Protein AF-A0AAD6KUK7-F1 (afdb_monomer_lite)

Structure (mmCIF, N/CA/C/O backbone):
data_AF-A0AAD6KUK7-F1
#
_entry.id   AF-A0AAD6KUK7-F1
#
loop_
_atom_site.group_PDB
_atom_site.id
_atom_site.type_symbol
_atom_site.label_atom_id
_atom_site.label_alt_id
_atom_site.label_comp_id
_atom_site.label_asym_id
_atom_site.label_entity_id
_atom_site.label_seq_id
_atom_site.pdbx_PDB_ins_code
_atom_site.Cartn_x
_atom_site.Cartn_y
_atom_site.Cartn_z
_atom_site.occupancy
_atom_site.B_iso_or_equiv
_atom_site.auth_seq_id
_atom_site.auth_comp_id
_atom_site.auth_asym_id
_atom_site.auth_atom_id
_atom_site.pdbx_PDB_model_num
ATOM 1 N N . MET A 1 1 ? 15.563 -4.026 33.238 1.00 44.69 1 MET A N 1
ATOM 2 C CA . MET A 1 1 ? 14.808 -5.165 32.674 1.00 44.69 1 MET A CA 1
ATOM 3 C C . MET A 1 1 ? 13.997 -4.604 31.511 1.00 44.69 1 MET A C 1
ATOM 5 O O . MET A 1 1 ? 13.075 -3.843 31.761 1.00 44.69 1 MET A O 1
ATOM 9 N N . ALA A 1 2 ? 14.439 -4.808 30.267 1.00 46.44 2 ALA A N 1
ATOM 10 C CA . ALA A 1 2 ? 13.724 -4.313 29.083 1.00 46.44 2 ALA A CA 1
ATOM 11 C C . ALA A 1 2 ? 12.548 -5.260 28.768 1.00 46.44 2 ALA A C 1
ATOM 13 O O . ALA A 1 2 ? 12.704 -6.464 28.990 1.00 46.44 2 ALA A O 1
ATOM 14 N N . PRO A 1 3 ? 11.387 -4.772 28.294 1.00 57.34 3 PRO A N 1
ATOM 15 C CA . PRO A 1 3 ? 10.262 -5.648 28.007 1.00 57.34 3 PRO A CA 1
ATOM 16 C C . PRO A 1 3 ? 10.601 -6.572 26.832 1.00 57.34 3 PRO A C 1
ATOM 18 O O . PRO A 1 3 ? 11.106 -6.138 25.798 1.00 57.34 3 PRO A O 1
ATOM 21 N N . THR A 1 4 ? 10.327 -7.860 27.010 1.00 55.28 4 THR A N 1
ATOM 22 C CA . THR A 1 4 ? 10.413 -8.903 25.986 1.00 55.28 4 THR A CA 1
ATOM 23 C C . THR A 1 4 ? 9.409 -8.633 24.867 1.00 55.28 4 THR A C 1
ATOM 25 O O . THR A 1 4 ? 8.232 -8.425 25.145 1.00 55.28 4 THR A O 1
ATOM 28 N N . HIS A 1 5 ? 9.903 -8.641 23.626 1.00 53.38 5 HIS A N 1
ATOM 29 C CA . HIS A 1 5 ? 9.205 -8.453 22.351 1.00 53.38 5 HIS A CA 1
ATOM 30 C C . HIS A 1 5 ? 7.734 -8.904 22.360 1.00 53.38 5 HIS A C 1
ATOM 32 O O . HIS A 1 5 ? 7.423 -10.073 22.134 1.00 53.38 5 HIS A O 1
ATOM 38 N N . ALA A 1 6 ? 6.820 -7.957 22.582 1.00 49.31 6 ALA A N 1
ATOM 39 C CA . ALA A 1 6 ? 5.422 -8.138 22.234 1.00 49.31 6 ALA A CA 1
ATOM 40 C C . ALA A 1 6 ? 5.333 -8.115 20.705 1.00 49.31 6 ALA A C 1
ATOM 42 O O . ALA A 1 6 ? 5.618 -7.095 20.080 1.00 49.31 6 ALA A O 1
ATOM 43 N N . MET A 1 7 ? 4.967 -9.244 20.103 1.00 44.22 7 MET A N 1
ATOM 44 C CA . MET A 1 7 ? 4.537 -9.291 18.711 1.00 44.22 7 MET A CA 1
ATOM 45 C C . MET A 1 7 ? 3.292 -8.401 18.591 1.00 44.22 7 MET A C 1
ATOM 47 O O . MET A 1 7 ? 2.201 -8.789 19.004 1.00 44.22 7 MET A O 1
ATOM 51 N N . GLN A 1 8 ? 3.473 -7.168 18.119 1.00 52.44 8 GLN A N 1
ATOM 52 C CA . GLN A 1 8 ? 2.371 -6.255 17.836 1.00 52.44 8 GLN A CA 1
ATOM 53 C C . GLN A 1 8 ? 1.584 -6.822 16.655 1.00 52.44 8 GLN A C 1
ATOM 55 O O . GLN A 1 8 ? 2.083 -6.901 15.535 1.00 52.44 8 GLN A O 1
ATOM 60 N N . VAL A 1 9 ? 0.353 -7.260 16.910 1.00 56.41 9 VAL A N 1
ATOM 61 C CA . VAL A 1 9 ? -0.587 -7.620 15.848 1.00 56.41 9 VAL A CA 1
ATOM 62 C C . VAL A 1 9 ? -1.158 -6.308 15.314 1.00 56.41 9 VAL A C 1
ATOM 64 O O . VAL A 1 9 ? -2.065 -5.722 15.907 1.00 56.41 9 VAL A O 1
ATOM 67 N N . TYR A 1 10 ? -0.579 -5.793 14.232 1.00 63.69 10 TYR A N 1
ATOM 68 C CA . TYR A 1 10 ? -1.033 -4.550 13.614 1.00 63.69 10 TYR A CA 1
ATOM 69 C C . TYR A 1 10 ? -2.368 -4.77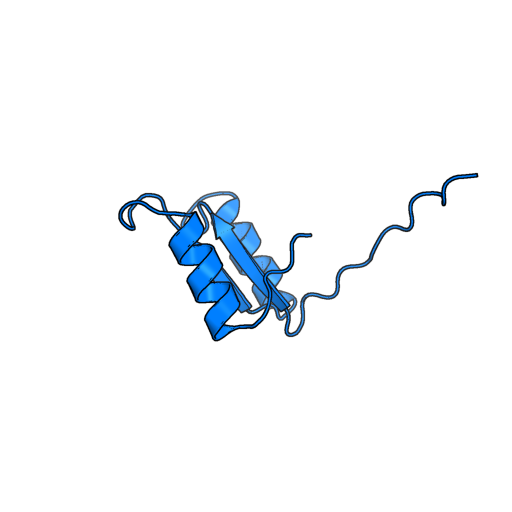9 12.893 1.00 63.69 10 TYR A C 1
ATOM 71 O O . TYR A 1 10 ? -2.469 -5.576 11.966 1.00 63.69 10 TYR A O 1
ATOM 79 N N . PHE A 1 11 ? -3.418 -4.085 13.337 1.00 76.75 11 PHE A N 1
ATOM 80 C CA . PHE A 1 11 ? -4.740 -4.124 12.709 1.00 76.75 11 PHE A CA 1
ATOM 81 C C . PHE A 1 11 ? -4.855 -3.016 11.661 1.00 76.75 11 PHE A C 1
ATOM 83 O O . PHE A 1 11 ? -4.913 -1.844 12.028 1.00 76.75 11 PHE A O 1
ATOM 90 N N . TRP A 1 12 ? -4.886 -3.368 10.377 1.00 81.12 12 TRP A N 1
ATOM 91 C CA . TRP A 1 12 ? -4.816 -2.417 9.260 1.00 81.12 12 TRP A CA 1
ATOM 92 C C . TRP A 1 12 ? -6.080 -1.595 9.010 1.00 81.12 12 TRP A C 1
ATOM 94 O O . TRP A 1 12 ? -5.988 -0.526 8.407 1.00 81.12 12 TRP A O 1
ATOM 104 N N . ARG A 1 13 ? -7.256 -2.033 9.483 1.00 86.69 13 ARG A N 1
ATOM 105 C CA . ARG A 1 13 ? -8.501 -1.286 9.245 1.00 86.69 13 ARG A CA 1
ATOM 106 C C . ARG A 1 13 ? -8.404 0.155 9.738 1.00 86.69 13 ARG A C 1
ATOM 108 O O . ARG A 1 13 ? -8.150 0.395 10.918 1.00 86.69 13 ARG A O 1
ATOM 115 N N . GLY A 1 14 ? -8.677 1.096 8.837 1.00 85.62 14 GLY A N 1
ATOM 116 C CA . GLY A 1 14 ? -8.696 2.530 9.138 1.00 85.62 14 GLY A CA 1
ATOM 117 C C . GLY A 1 14 ? -7.312 3.155 9.339 1.00 85.62 14 GLY A C 1
ATOM 118 O O . GLY A 1 14 ? -7.228 4.292 9.798 1.00 85.62 14 GLY A O 1
ATOM 119 N N . ARG A 1 15 ? -6.234 2.430 9.020 1.00 88.19 15 ARG A N 1
ATOM 120 C CA . ARG A 1 15 ? -4.858 2.942 9.022 1.00 88.19 15 ARG A CA 1
ATOM 121 C C . ARG A 1 15 ? -4.444 3.404 7.634 1.00 88.19 15 ARG A C 1
ATOM 123 O O . ARG A 1 15 ? -4.979 2.915 6.640 1.00 88.19 15 ARG A O 1
ATOM 130 N N . VAL A 1 16 ? -3.468 4.307 7.573 1.00 89.31 16 VAL A N 1
ATOM 131 C CA . VAL A 1 16 ? -2.879 4.759 6.308 1.00 89.31 16 VAL A CA 1
ATOM 132 C C . VAL A 1 16 ? -1.495 4.153 6.134 1.00 89.31 16 VAL A C 1
ATOM 134 O O . VAL A 1 16 ? -0.626 4.334 6.986 1.00 89.31 16 VAL A O 1
ATOM 137 N N . ALA A 1 17 ? -1.298 3.450 5.021 1.00 88.25 17 ALA A N 1
ATOM 138 C CA . ALA A 1 17 ? -0.027 2.853 4.634 1.00 88.25 17 ALA A CA 1
ATOM 139 C C . ALA A 1 17 ? 0.553 3.607 3.429 1.00 88.25 17 ALA A C 1
ATOM 141 O O . ALA A 1 17 ? -0.025 3.578 2.343 1.00 88.25 17 ALA A O 1
ATOM 142 N N . LEU A 1 18 ? 1.698 4.269 3.606 1.00 88.25 18 LEU A N 1
ATOM 143 C CA . LEU A 1 18 ? 2.445 4.890 2.509 1.00 88.25 18 LEU A CA 1
ATOM 144 C C . LEU A 1 18 ? 3.468 3.886 1.962 1.00 88.25 18 LEU A C 1
ATOM 146 O O . LEU A 1 18 ? 4.386 3.487 2.675 1.00 88.25 18 LEU A O 1
ATOM 150 N N . VAL A 1 19 ? 3.322 3.483 0.699 1.00 86.25 19 VAL A N 1
ATOM 151 C CA . VAL A 1 19 ? 4.137 2.433 0.070 1.00 86.25 19 VAL A CA 1
ATOM 152 C C . VAL A 1 19 ? 4.938 3.014 -1.090 1.00 86.25 19 VAL A C 1
ATOM 154 O O . VAL A 1 19 ? 4.385 3.345 -2.139 1.00 86.25 19 VAL A O 1
ATOM 157 N N . THR A 1 20 ? 6.258 3.106 -0.935 1.00 86.25 20 THR A N 1
ATOM 158 C CA . THR A 1 20 ? 7.155 3.479 -2.037 1.00 86.25 20 THR A CA 1
ATOM 159 C C . THR A 1 20 ? 7.377 2.290 -2.982 1.00 86.25 20 THR A C 1
ATOM 161 O O . THR A 1 20 ? 7.462 1.143 -2.547 1.00 86.25 20 THR A O 1
ATOM 164 N N . GLY A 1 21 ? 7.409 2.533 -4.297 1.00 84.62 21 GLY A N 1
ATOM 165 C CA . GLY A 1 21 ? 7.419 1.464 -5.308 1.00 84.62 21 GLY A CA 1
ATOM 166 C C . GLY A 1 21 ? 6.119 0.647 -5.347 1.00 84.62 21 GLY A C 1
ATOM 167 O O . GLY A 1 21 ? 6.123 -0.512 -5.759 1.00 84.62 21 GLY A O 1
ATOM 168 N N . GLY A 1 22 ? 5.003 1.224 -4.883 1.00 85.94 22 GLY A N 1
ATOM 169 C CA . GLY A 1 22 ? 3.699 0.553 -4.792 1.00 85.94 22 GLY A CA 1
ATOM 170 C C . GLY A 1 22 ? 3.031 0.228 -6.137 1.00 85.94 22 GLY A C 1
ATOM 171 O O . GLY A 1 22 ? 1.979 -0.405 -6.162 1.00 85.94 22 GLY A O 1
ATOM 172 N N . ASP A 1 23 ? 3.620 0.654 -7.253 1.00 84.56 23 ASP A N 1
ATOM 173 C CA . ASP A 1 23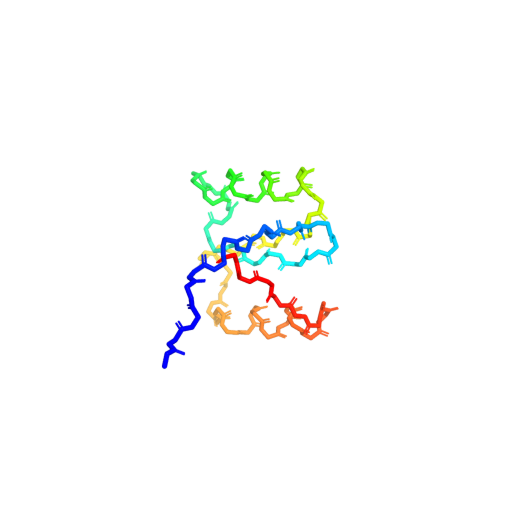 ? 3.113 0.460 -8.613 1.00 84.56 23 ASP A CA 1
ATOM 174 C C . ASP A 1 23 ? 3.491 -0.906 -9.213 1.00 84.56 23 ASP A C 1
ATOM 176 O O . ASP A 1 23 ? 2.841 -1.387 -10.146 1.00 84.56 23 ASP A O 1
ATOM 180 N N . SER A 1 24 ? 4.515 -1.568 -8.670 1.00 85.88 24 SER A N 1
ATOM 181 C CA . SER A 1 24 ? 5.089 -2.777 -9.259 1.00 85.88 24 SER A CA 1
ATOM 182 C C . SER A 1 24 ? 5.592 -3.786 -8.221 1.00 85.88 24 SER A C 1
ATOM 184 O O . SER A 1 24 ? 5.686 -3.509 -7.025 1.00 85.88 24 SER A O 1
ATOM 186 N N . GLY A 1 25 ? 5.862 -5.011 -8.691 1.00 91.25 25 GLY A N 1
ATOM 187 C CA . GLY A 1 25 ? 6.509 -6.077 -7.920 1.00 91.25 25 GLY A CA 1
ATOM 188 C C . GLY A 1 25 ? 5.937 -6.284 -6.514 1.00 91.25 25 GLY A C 1
ATOM 189 O O . GLY A 1 25 ? 4.730 -6.469 -6.333 1.00 91.25 25 GLY A O 1
ATOM 190 N N . ILE A 1 26 ? 6.837 -6.257 -5.528 1.00 92.25 26 ILE A N 1
ATOM 191 C CA . ILE A 1 26 ? 6.524 -6.452 -4.108 1.00 92.25 26 ILE A CA 1
ATOM 192 C C . ILE A 1 26 ? 5.651 -5.308 -3.579 1.00 92.25 26 ILE A C 1
ATOM 194 O O . ILE A 1 26 ? 4.651 -5.584 -2.919 1.00 92.25 26 ILE A O 1
ATOM 198 N N . GLY A 1 27 ? 5.954 -4.050 -3.913 1.00 88.25 27 GLY A N 1
ATOM 199 C CA . GLY A 1 27 ? 5.203 -2.894 -3.413 1.00 88.25 27 GLY A CA 1
ATOM 200 C C . GLY A 1 27 ? 3.723 -2.946 -3.796 1.00 88.25 27 GLY A C 1
ATOM 201 O O . GLY A 1 27 ? 2.857 -2.716 -2.955 1.00 88.25 27 GLY A O 1
ATOM 202 N N . ARG A 1 28 ? 3.408 -3.380 -5.023 1.00 89.88 28 ARG A N 1
ATOM 203 C CA . ARG A 1 28 ? 2.015 -3.597 -5.449 1.00 89.88 28 ARG A CA 1
ATOM 204 C C . ARG A 1 28 ? 1.311 -4.680 -4.633 1.00 89.88 28 ARG A C 1
ATOM 206 O O . ARG A 1 28 ? 0.139 -4.530 -4.293 1.00 89.88 28 ARG A O 1
ATOM 213 N N . SER A 1 29 ? 2.007 -5.776 -4.322 1.00 92.56 29 SER A N 1
ATOM 214 C CA . SER A 1 29 ? 1.437 -6.848 -3.497 1.00 92.56 29 SER A CA 1
ATOM 215 C C . SER A 1 29 ? 1.158 -6.381 -2.067 1.00 92.56 29 SER A C 1
ATOM 217 O O . SER A 1 29 ? 0.123 -6.749 -1.514 1.00 92.56 29 SER A O 1
ATOM 219 N N . VAL A 1 30 ? 2.021 -5.518 -1.518 1.00 89.25 30 VAL A N 1
ATOM 220 C CA . VAL A 1 30 ? 1.840 -4.895 -0.203 1.00 89.25 30 VAL A CA 1
ATOM 221 C C . VAL A 1 30 ? 0.590 -4.021 -0.211 1.00 89.25 30 VAL A C 1
ATOM 223 O O . VAL A 1 30 ? -0.304 -4.291 0.581 1.00 89.25 30 VAL A O 1
ATOM 226 N N . CYS A 1 31 ? 0.463 -3.081 -1.161 1.00 88.00 31 CYS A N 1
ATOM 227 C CA . CYS A 1 31 ? -0.736 -2.243 -1.313 1.00 88.00 31 CYS A CA 1
ATOM 228 C C . CYS A 1 31 ? -2.026 -3.071 -1.416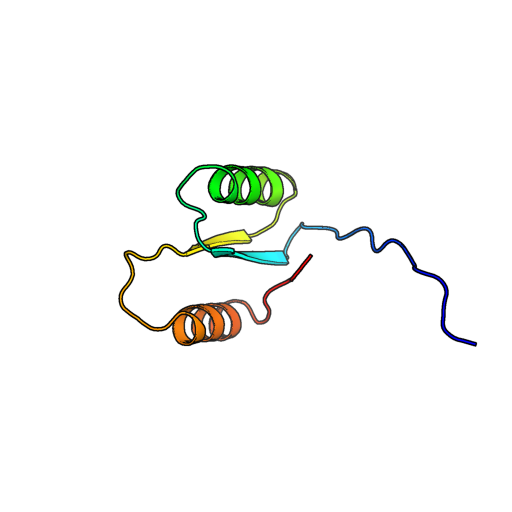 1.00 88.00 31 CYS A C 1
ATOM 230 O O . CYS A 1 31 ? -3.056 -2.712 -0.844 1.00 88.00 31 CYS A O 1
ATOM 232 N N . TYR A 1 32 ? -1.986 -4.174 -2.169 1.00 89.50 32 TYR A N 1
ATOM 233 C CA . TYR A 1 32 ? -3.150 -5.034 -2.361 1.00 89.50 32 TYR A CA 1
ATOM 234 C C . TYR A 1 32 ? -3.580 -5.708 -1.052 1.00 89.50 32 TYR A C 1
ATOM 236 O O . TYR A 1 32 ? -4.743 -5.603 -0.663 1.00 89.50 32 TYR A O 1
ATOM 244 N N . HIS A 1 33 ? -2.650 -6.350 -0.340 1.00 91.94 33 HIS A N 1
ATOM 245 C CA . HIS A 1 33 ? -2.969 -7.065 0.897 1.00 91.94 33 HIS A CA 1
ATOM 246 C C . HIS A 1 33 ? -3.358 -6.115 2.034 1.00 91.94 33 HIS A C 1
ATOM 248 O O . HIS A 1 33 ? -4.360 -6.364 2.700 1.00 91.94 33 HIS A O 1
ATOM 254 N N . SER A 1 34 ? -2.663 -4.986 2.207 1.00 85.69 34 SER A N 1
ATOM 255 C CA . SER A 1 34 ? -3.024 -3.995 3.231 1.00 85.69 34 SER A CA 1
ATOM 256 C C . SER A 1 34 ? -4.429 -3.432 3.006 1.00 85.69 34 SER A C 1
ATOM 258 O O . SER A 1 34 ? -5.185 -3.240 3.958 1.00 85.69 34 SER A O 1
ATOM 260 N N . THR A 1 35 ? -4.825 -3.228 1.746 1.00 88.75 35 THR A N 1
ATOM 261 C CA . THR A 1 35 ? -6.185 -2.783 1.403 1.00 88.75 35 THR A CA 1
ATOM 262 C C . THR A 1 35 ? -7.233 -3.863 1.691 1.00 88.75 35 THR A C 1
ATOM 264 O O . THR A 1 35 ? -8.297 -3.543 2.219 1.00 88.75 35 THR A O 1
ATOM 267 N N . LEU A 1 36 ? -6.940 -5.145 1.423 1.00 89.88 36 LEU A N 1
ATOM 268 C CA . LEU A 1 36 ? -7.821 -6.259 1.816 1.00 89.88 36 LEU A CA 1
ATOM 269 C C . LEU A 1 36 ? -8.021 -6.332 3.337 1.00 89.88 36 LEU A C 1
ATOM 271 O O . LEU A 1 36 ? -9.110 -6.659 3.809 1.00 89.88 36 LEU A O 1
ATOM 275 N N . GLU A 1 37 ? -6.993 -5.980 4.103 1.00 89.31 37 GLU A N 1
ATOM 276 C CA . GLU A 1 37 ? -7.040 -5.904 5.566 1.00 89.31 37 GLU A CA 1
ATOM 277 C C . GLU A 1 37 ? -7.668 -4.586 6.076 1.00 89.31 37 GLU A C 1
ATOM 279 O O . GLU A 1 37 ? -7.903 -4.421 7.276 1.00 89.31 37 GLU A O 1
ATOM 284 N N . GLY A 1 38 ? -8.036 -3.680 5.161 1.00 87.12 38 GLY A N 1
ATOM 285 C CA . GLY A 1 38 ? -8.826 -2.470 5.394 1.00 87.12 38 GLY A CA 1
ATOM 286 C C . GLY A 1 38 ? -8.029 -1.184 5.611 1.00 87.12 38 GLY A C 1
ATOM 287 O O . GLY A 1 38 ? -8.597 -0.203 6.105 1.00 87.12 38 GLY A O 1
ATOM 288 N N . ALA A 1 39 ? -6.741 -1.172 5.273 1.00 88.69 39 ALA A N 1
ATOM 289 C CA . ALA A 1 39 ? -5.965 0.061 5.217 1.00 88.69 39 ALA A CA 1
ATOM 290 C C . ALA A 1 39 ? -6.354 0.928 4.013 1.00 88.69 39 ALA A C 1
ATOM 292 O O . ALA A 1 39 ? -6.810 0.445 2.976 1.00 88.69 39 ALA A O 1
ATOM 293 N N . ILE A 1 40 ? -6.073 2.220 4.140 1.00 87.50 40 ILE A N 1
ATOM 294 C CA . ILE A 1 40 ? -5.978 3.163 3.031 1.00 87.50 40 ILE A CA 1
ATOM 295 C C . ILE A 1 40 ? -4.522 3.121 2.554 1.00 87.50 40 ILE A C 1
ATOM 297 O O . ILE A 1 40 ? -3.623 3.591 3.251 1.00 87.50 40 ILE A O 1
ATOM 301 N N . SER A 1 41 ? -4.276 2.515 1.394 1.00 83.94 41 SER A N 1
ATOM 302 C CA . SER A 1 41 ? -2.919 2.342 0.857 1.00 83.94 41 SER A CA 1
ATOM 303 C C . SER A 1 41 ? -2.602 3.415 -0.183 1.00 83.94 41 SER A C 1
ATOM 305 O O . SER A 1 41 ? -3.337 3.568 -1.157 1.00 83.94 41 SER A O 1
ATOM 307 N N . ILE A 1 42 ? -1.493 4.129 -0.002 1.00 84.69 42 ILE A N 1
ATOM 308 C CA . ILE A 1 42 ? -1.032 5.204 -0.886 1.00 84.69 42 ILE A CA 1
ATOM 309 C C . ILE A 1 42 ? 0.260 4.746 -1.556 1.00 84.69 42 ILE A C 1
ATOM 311 O O . ILE A 1 42 ? 1.300 4.631 -0.910 1.00 84.69 42 ILE A O 1
ATOM 315 N N . ALA A 1 43 ? 0.197 4.464 -2.856 1.00 82.06 43 ALA A N 1
ATOM 316 C CA . ALA A 1 43 ? 1.361 4.073 -3.643 1.00 82.06 43 ALA A CA 1
ATOM 317 C C . ALA A 1 43 ? 2.129 5.316 -4.122 1.00 82.06 43 ALA A C 1
ATOM 319 O O . ALA A 1 43 ? 1.584 6.143 -4.848 1.00 82.06 43 ALA A O 1
ATOM 320 N N . ALA A 1 44 ? 3.405 5.425 -3.755 1.00 79.44 44 ALA A N 1
ATOM 321 C CA . ALA A 1 44 ? 4.312 6.478 -4.203 1.00 79.44 44 ALA A CA 1
ATOM 322 C C . ALA A 1 44 ? 5.400 5.891 -5.119 1.00 79.44 44 ALA A C 1
ATOM 324 O O . ALA A 1 44 ? 6.075 4.930 -4.755 1.00 79.44 44 ALA A O 1
ATOM 325 N N . GLY A 1 45 ? 5.590 6.457 -6.311 1.00 71.56 45 GLY A N 1
ATOM 326 C CA . GLY A 1 45 ? 6.584 6.007 -7.295 1.00 71.56 45 GLY A CA 1
ATOM 327 C C . GLY A 1 45 ? 7.632 7.076 -7.611 1.00 71.56 45 GLY A C 1
ATOM 328 O O . GLY A 1 45 ? 7.392 8.263 -7.416 1.00 71.56 45 GLY A O 1
ATOM 329 N N . LEU A 1 46 ? 8.782 6.657 -8.154 1.00 62.97 46 LEU A N 1
ATOM 330 C CA . LEU A 1 46 ? 9.887 7.544 -8.564 1.00 62.97 46 LEU A CA 1
ATOM 331 C C . LEU A 1 46 ? 9.511 8.532 -9.688 1.00 62.97 46 LEU A C 1
ATOM 333 O O . LEU A 1 46 ? 10.254 9.477 -9.935 1.00 62.97 46 LEU A O 1
ATOM 337 N N . GLY A 1 47 ? 8.382 8.305 -10.370 1.00 58.78 47 GLY A N 1
ATOM 338 C CA . GLY A 1 47 ? 7.866 9.159 -11.446 1.00 58.78 47 GLY A CA 1
ATOM 339 C C . GLY A 1 47 ? 7.118 10.414 -10.983 1.00 58.78 47 GLY A C 1
ATOM 340 O O . GLY A 1 47 ? 6.730 11.211 -11.830 1.00 58.78 47 GLY A O 1
ATOM 341 N N . PHE A 1 48 ? 6.909 10.601 -9.676 1.00 56.53 48 PHE A N 1
ATOM 342 C CA . PHE A 1 48 ? 6.379 11.845 -9.116 1.00 56.53 48 PHE A CA 1
ATOM 343 C C . PHE A 1 48 ? 7.553 12.700 -8.634 1.00 56.53 48 PHE A C 1
ATOM 345 O O . PHE A 1 48 ? 8.282 12.314 -7.720 1.00 56.53 48 PHE A O 1
ATOM 352 N N . ASP A 1 49 ? 7.780 13.825 -9.30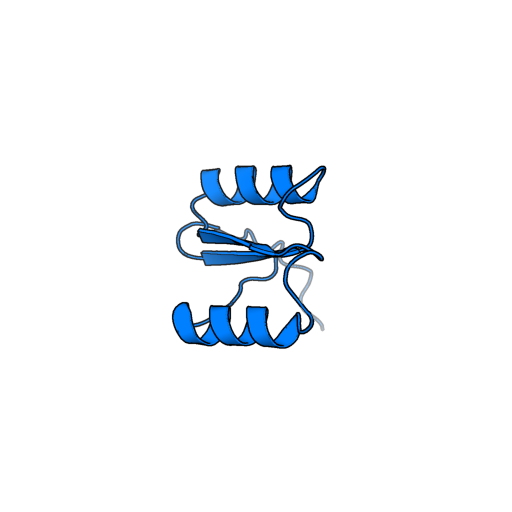7 1.00 53.72 49 ASP A N 1
ATOM 353 C CA . ASP A 1 49 ? 8.925 14.709 -9.109 1.00 53.72 49 ASP A CA 1
ATOM 354 C C . ASP A 1 49 ? 9.220 15.023 -7.627 1.00 53.72 49 ASP A C 1
ATOM 356 O O . ASP A 1 49 ? 8.466 15.686 -6.924 1.00 53.72 49 ASP A O 1
ATOM 360 N N . LYS A 1 50 ? 10.378 14.525 -7.180 1.00 56.19 50 LYS A N 1
ATOM 361 C CA . LYS A 1 50 ? 11.292 15.063 -6.156 1.00 56.19 50 LYS A CA 1
ATOM 362 C C . LYS A 1 50 ? 10.661 15.837 -4.988 1.00 56.19 50 LYS A C 1
ATOM 364 O O . LYS A 1 50 ? 10.874 17.037 -4.876 1.00 56.19 50 LYS A O 1
ATOM 369 N N . ASN A 1 51 ? 10.044 15.125 -4.045 1.00 63.16 51 ASN A N 1
ATOM 370 C CA . ASN A 1 51 ? 10.398 15.182 -2.617 1.00 63.16 51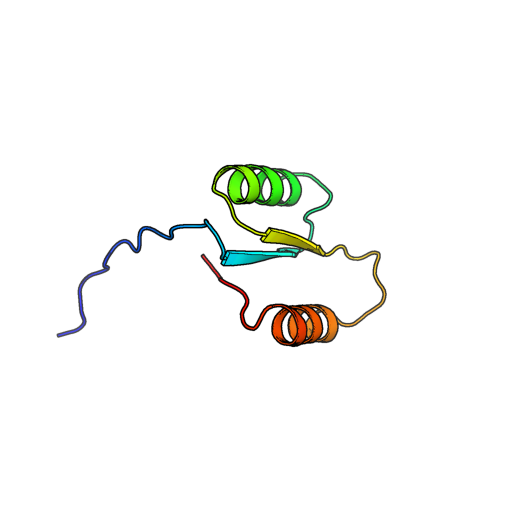 ASN A CA 1
ATOM 371 C C . ASN A 1 51 ? 9.586 14.113 -1.863 1.00 63.16 51 ASN A C 1
ATOM 373 O O . ASN A 1 51 ? 8.422 14.337 -1.540 1.00 63.16 51 ASN A O 1
ATOM 377 N N . PHE A 1 52 ? 10.174 12.949 -1.566 1.00 62.31 52 PHE A N 1
ATOM 378 C CA . PHE A 1 52 ? 9.481 11.893 -0.805 1.00 62.31 52 PHE A CA 1
ATOM 379 C C . PHE A 1 52 ? 8.948 12.394 0.542 1.00 62.31 52 PHE A C 1
ATOM 381 O O . PHE A 1 52 ? 7.896 11.950 0.996 1.00 62.31 52 PHE A O 1
ATOM 388 N N . GLN A 1 53 ? 9.652 13.358 1.140 1.00 67.19 53 GLN A N 1
ATOM 389 C CA . GLN A 1 53 ? 9.226 14.005 2.371 1.00 67.19 53 GLN A CA 1
ATOM 390 C C . GLN A 1 53 ? 7.939 14.817 2.175 1.00 67.19 53 GLN A C 1
ATOM 392 O O . GLN A 1 53 ? 7.038 14.689 2.985 1.00 67.19 53 GLN A O 1
ATOM 397 N N . GLY A 1 54 ? 7.780 15.527 1.052 1.00 73.12 54 GLY A N 1
ATOM 398 C CA . GLY A 1 54 ? 6.560 16.290 0.760 1.00 73.12 54 GLY A CA 1
ATOM 399 C C . GLY A 1 54 ? 5.322 15.411 0.567 1.00 73.12 54 GLY A C 1
ATOM 400 O O . GLY A 1 54 ? 4.239 15.778 1.010 1.00 73.12 54 GLY A O 1
ATOM 401 N N . VAL A 1 55 ? 5.480 14.222 -0.026 1.00 75.56 55 VAL A N 1
ATOM 402 C CA . VAL A 1 55 ? 4.377 13.249 -0.135 1.00 75.56 55 VAL A CA 1
ATOM 403 C C . VAL A 1 55 ? 3.993 12.724 1.246 1.00 75.56 55 VAL A C 1
ATOM 405 O O . VAL A 1 55 ? 2.812 12.677 1.571 1.00 75.56 55 VAL A O 1
ATOM 408 N N . ALA A 1 56 ? 4.972 12.363 2.077 1.00 76.00 56 ALA A N 1
ATOM 409 C CA . ALA A 1 56 ? 4.700 11.933 3.445 1.00 76.00 56 ALA A CA 1
ATOM 410 C C . ALA A 1 56 ? 4.036 13.048 4.268 1.00 76.00 56 ALA A C 1
ATOM 412 O O . ALA A 1 56 ? 3.039 12.789 4.936 1.00 76.00 56 ALA A O 1
ATOM 413 N N . ASP A 1 57 ? 4.527 14.283 4.166 1.00 81.06 57 ASP A N 1
ATOM 414 C CA . ASP A 1 57 ? 3.976 15.451 4.855 1.00 81.06 57 ASP A CA 1
ATOM 415 C C . ASP A 1 57 ? 2.539 15.746 4.404 1.00 81.06 57 ASP A C 1
ATOM 417 O O . ASP A 1 57 ? 1.685 16.040 5.237 1.00 81.06 57 ASP A O 1
ATOM 421 N N . GLN A 1 58 ? 2.242 15.620 3.106 1.00 80.00 58 GLN A N 1
ATOM 422 C CA . GLN A 1 58 ? 0.885 15.774 2.580 1.00 80.00 58 GLN A CA 1
ATOM 423 C C . GLN A 1 58 ? -0.043 14.657 3.072 1.00 80.00 58 GLN A C 1
ATOM 425 O O . GLN A 1 58 ? -1.152 14.921 3.523 1.00 80.00 58 GLN A O 1
ATOM 430 N N . VAL A 1 59 ? 0.414 13.407 3.057 1.00 82.75 59 VAL A N 1
ATOM 431 C CA . VAL A 1 59 ? -0.372 12.286 3.586 1.00 82.75 59 VAL A CA 1
ATOM 432 C C . VAL A 1 59 ? -0.638 12.462 5.080 1.00 82.75 59 VAL A C 1
ATOM 434 O O . VAL A 1 59 ? -1.747 12.208 5.543 1.00 82.75 59 VAL A O 1
ATOM 437 N N . VAL A 1 60 ? 0.349 12.923 5.847 1.00 84.12 60 VAL A N 1
ATOM 438 C CA . VAL A 1 60 ? 0.176 13.232 7.271 1.00 84.12 60 VAL A CA 1
ATOM 439 C C . VAL A 1 60 ? -0.769 14.419 7.467 1.00 84.12 60 VAL A C 1
ATOM 441 O O . VAL A 1 60 ? -1.593 14.372 8.377 1.00 84.12 60 VAL A O 1
ATOM 444 N N . SER A 1 61 ? -0.709 15.457 6.630 1.00 85.00 61 SER A N 1
ATOM 445 C CA . SER A 1 61 ? -1.613 16.606 6.749 1.00 85.00 61 SER A CA 1
ATOM 446 C C . SER A 1 61 ? -3.066 16.252 6.408 1.00 85.00 61 SER A C 1
ATOM 448 O O . SER A 1 61 ? -3.977 16.749 7.068 1.00 85.00 61 SER A O 1
ATOM 450 N N . GLU A 1 62 ? -3.291 15.352 5.447 1.00 83.88 62 GLU A N 1
ATOM 451 C CA . GLU A 1 62 ? -4.624 14.915 5.010 1.00 83.88 62 GLU A CA 1
ATOM 452 C C . GLU A 1 62 ? -5.208 13.786 5.876 1.00 83.88 62 GLU A C 1
ATOM 454 O O . GLU A 1 62 ? -6.417 13.742 6.111 1.00 83.88 62 GLU A O 1
ATOM 459 N N . HIS A 1 63 ? -4.366 12.877 6.378 1.00 83.00 63 HIS A N 1
ATOM 460 C CA . HIS A 1 63 ? -4.800 11.654 7.066 1.00 83.00 63 HIS A CA 1
ATOM 461 C C . HIS A 1 63 ? -4.326 11.530 8.523 1.00 83.00 63 HIS A C 1
ATOM 463 O O . HIS A 1 63 ? -4.622 10.546 9.204 1.00 83.00 63 HIS A O 1
ATOM 469 N N . GLY A 1 64 ? -3.602 12.523 9.033 1.00 85.38 64 GLY A N 1
ATOM 470 C CA . GLY A 1 64 ? -3.186 12.652 10.430 1.00 85.38 64 GLY A CA 1
ATOM 471 C C . GLY A 1 64 ? -1.945 11.846 10.814 1.00 85.38 64 GLY A C 1
ATOM 472 O O . GLY A 1 64 ? -1.117 12.340 11.577 1.00 85.38 64 GLY A O 1
ATOM 473 N N . ARG A 1 65 ? -1.787 10.611 10.321 1.00 83.75 65 ARG A N 1
ATOM 474 C CA . ARG A 1 65 ? -0.596 9.783 1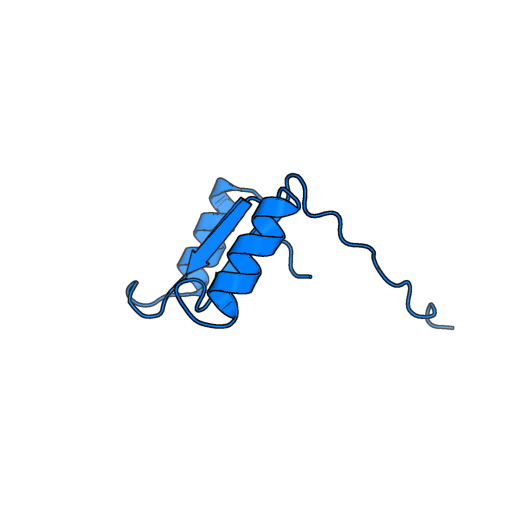0.583 1.00 83.75 65 ARG A CA 1
ATOM 475 C C . ARG A 1 65 ? -0.400 8.700 9.528 1.00 83.75 65 ARG A C 1
ATOM 477 O O . ARG A 1 65 ? -1.368 8.176 8.989 1.00 83.75 65 ARG A O 1
ATOM 484 N N . ILE A 1 66 ? 0.856 8.322 9.312 1.00 82.44 66 ILE A N 1
ATOM 485 C CA . ILE A 1 66 ? 1.235 7.134 8.542 1.00 82.44 66 ILE A CA 1
ATOM 486 C C . ILE A 1 66 ? 1.578 6.031 9.537 1.00 82.44 66 ILE A C 1
ATOM 488 O O . ILE A 1 66 ? 2.336 6.252 10.482 1.00 82.44 66 ILE A O 1
ATOM 492 N N . ASP A 1 67 ? 1.013 4.848 9.336 1.00 81.19 67 ASP A N 1
ATOM 493 C CA . ASP A 1 67 ? 1.381 3.663 10.092 1.00 81.19 67 ASP A CA 1
ATOM 494 C C . ASP A 1 67 ? 2.569 2.970 9.412 1.00 81.19 67 ASP A C 1
ATOM 496 O O . ASP A 1 67 ? 2.525 2.642 8.226 1.00 81.19 67 ASP A O 1
ATOM 500 N N . THR A 1 68 ? 3.632 2.734 10.177 1.00 65.81 68 THR A N 1
ATOM 501 C CA . THR A 1 68 ? 4.737 1.856 9.783 1.00 65.81 68 THR A CA 1
ATOM 502 C C . THR A 1 68 ? 4.558 0.528 10.512 1.00 65.81 68 THR A C 1
ATOM 504 O O . THR A 1 68 ? 4.488 0.522 11.745 1.00 65.81 68 THR A O 1
ATOM 507 N N . GLY A 1 69 ? 4.403 -0.557 9.749 1.00 58.50 69 GLY A N 1
ATOM 508 C CA . GLY A 1 69 ? 4.348 -1.926 10.277 1.00 58.50 69 GLY A CA 1
ATOM 509 C C . GLY A 1 69 ? 5.677 -2.400 10.846 1.00 58.50 69 GLY A C 1
ATOM 510 O O . GLY A 1 69 ? 6.718 -1.797 10.498 1.00 58.50 69 GLY A O 1
#

Sequence (69 aa):
MAPTHAMQVYFWRGRVALVTGGDSGIGRSVCYHSTLEGAISIAAGLGFDKNFQGVADQVVSEHGRIDTG

pLDDT: mean 76.74, std 14.04, range [44.22, 92.56]

Secondary structure (DSSP, 8-state):
-PPP--------TT-EEEEETTTSHHHHHHHHHHHHTT-EEEEE-TTS-S-HHHHHHHHHHHHS-PPP-

InterPro domains:
  IPR036291 NAD(P)-binding domain superfamily [SSF51735] (5-66)

Radius of gyration: 13.8 Å; chains: 1; bounding box: 24×26×44 Å

Organism: NCBI:txid889485

Foldseek 3Di:
DDDDDDPDPDQLALAEAEFEVCPDDPNVVVQVVSVVSHHHYHYHYPPPDDDPVVVLVVCCVVRVDHDDD